Protein AF-A0A4Q3Y0D4-F1 (afdb_monomer_lite)

Radius of gyration: 13.46 Å; chains: 1; bounding box: 26×46×31 Å

Secondary structure (DSSP, 8-state):
---GGG--HHHHHHHHHHHHHHHHHTS--SSHHHHHHHHHHHT-GGGS-TT--HHHHHHHHHHT-HHHHHHHHHHHHT-TTGGGGGG-----

pLDDT: mean 83.48, std 13.57, range [42.56, 94.31]

Foldseek 3Di:
DQDPVLADPVLLVVLLVQLVVCVVVVEHDDDLLSQLLNCVLVVNPVRHDPVDDNVNSLVVLVVVDVSSNSNSVVCNVVRSVVVVVVPPPDDD

Sequence (92 aa):
MIDPSKVDPRLAAQFIARARRAEAEGFASGSTTEQIVSAFLTNRQDWLPERWTMLDALDRLHLGGPDWFHTMMAVNSRGWRQSADMHDDRPA

Structure (mmCIF, N/CA/C/O backbone):
data_AF-A0A4Q3Y0D4-F1
#
_entry.id   AF-A0A4Q3Y0D4-F1
#
loop_
_atom_site.group_PDB
_atom_site.id
_atom_site.type_symbol
_atom_site.label_atom_id
_atom_site.label_alt_id
_atom_site.label_comp_id
_atom_site.label_asym_id
_atom_site.label_entity_id
_atom_site.label_seq_id
_atom_site.pdbx_PDB_ins_code
_atom_site.Cartn_x
_atom_site.Cartn_y
_atom_site.Cartn_z
_atom_site.occupancy
_atom_site.B_iso_or_equiv
_atom_site.auth_seq_id
_atom_site.auth_comp_id
_atom_site.auth_asym_id
_atom_site.auth_atom_id
_atom_site.pdbx_PDB_model_num
ATOM 1 N N . MET A 1 1 ? -1.613 4.762 -15.966 1.00 64.56 1 MET A N 1
ATOM 2 C CA . MET A 1 1 ? -1.799 3.429 -16.583 1.00 64.56 1 MET A CA 1
ATOM 3 C C . MET A 1 1 ? -0.889 2.442 -15.865 1.00 64.56 1 MET A C 1
ATOM 5 O O . MET A 1 1 ? 0.261 2.790 -15.621 1.00 64.56 1 MET A O 1
ATOM 9 N N . ILE A 1 2 ? -1.398 1.278 -15.454 1.00 79.25 2 ILE A N 1
ATOM 10 C CA . ILE A 1 2 ? -0.576 0.217 -14.848 1.00 79.25 2 ILE A CA 1
ATOM 11 C C . ILE A 1 2 ? 0.186 -0.468 -15.985 1.00 79.25 2 ILE A C 1
ATOM 13 O O . ILE A 1 2 ? -0.442 -0.888 -16.949 1.00 79.25 2 ILE A O 1
ATOM 17 N N . ASP A 1 3 ? 1.509 -0.557 -15.883 1.00 80.25 3 ASP A N 1
ATOM 18 C CA . ASP A 1 3 ? 2.341 -1.333 -16.800 1.00 80.25 3 ASP A CA 1
ATOM 19 C C . ASP A 1 3 ? 2.392 -2.792 -16.306 1.00 80.25 3 ASP A C 1
ATOM 21 O O . ASP A 1 3 ? 2.964 -3.038 -15.240 1.00 80.25 3 ASP A O 1
ATOM 25 N N . PRO A 1 4 ? 1.788 -3.763 -17.020 1.00 81.31 4 PRO A N 1
ATOM 26 C CA . PRO A 1 4 ? 1.735 -5.155 -16.573 1.00 81.31 4 PRO A CA 1
ATOM 27 C C . PRO A 1 4 ? 3.113 -5.813 -16.464 1.00 81.31 4 PRO A C 1
ATOM 29 O O . PRO A 1 4 ? 3.272 -6.744 -15.681 1.00 81.31 4 PRO A O 1
ATOM 32 N N . SER A 1 5 ? 4.104 -5.329 -17.222 1.00 86.50 5 SER A N 1
ATOM 33 C CA . SER A 1 5 ? 5.474 -5.862 -17.190 1.00 86.50 5 SER A CA 1
ATOM 34 C C . SER A 1 5 ? 6.227 -5.506 -15.906 1.00 86.50 5 SER A C 1
ATOM 36 O O . SER A 1 5 ? 7.215 -6.155 -15.576 1.00 86.50 5 SER A O 1
ATOM 38 N N . LYS A 1 6 ? 5.718 -4.522 -15.154 1.00 84.62 6 LYS A N 1
ATOM 39 C CA . LYS A 1 6 ? 6.248 -4.059 -13.863 1.00 84.62 6 LYS A CA 1
ATOM 40 C C . LYS A 1 6 ? 5.481 -4.611 -12.660 1.00 84.62 6 LYS A C 1
ATOM 42 O O . LYS A 1 6 ? 5.677 -4.159 -11.534 1.00 84.62 6 LYS A O 1
ATOM 47 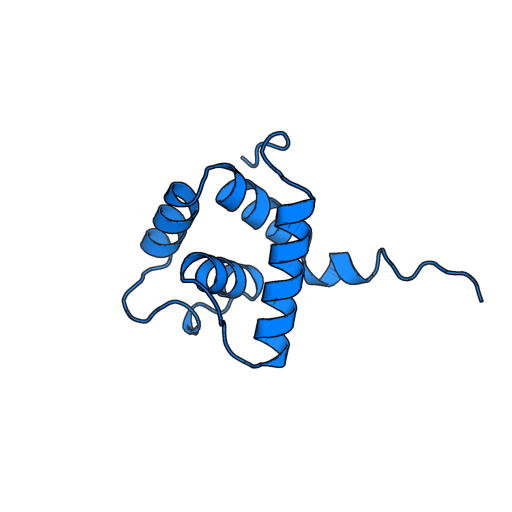N N . VAL A 1 7 ? 4.554 -5.542 -12.890 1.00 87.38 7 VAL A N 1
ATOM 48 C CA . VAL A 1 7 ? 3.813 -6.213 -11.819 1.00 87.38 7 VAL A CA 1
ATOM 49 C C . VAL A 1 7 ? 4.550 -7.492 -11.446 1.00 87.38 7 VAL A C 1
ATOM 51 O O . VAL A 1 7 ? 4.483 -8.480 -12.175 1.00 87.38 7 VAL A O 1
ATOM 54 N N . ASP A 1 8 ? 5.220 -7.487 -10.295 1.00 89.62 8 ASP A N 1
ATOM 55 C CA . ASP A 1 8 ? 5.880 -8.678 -9.754 1.00 89.62 8 ASP A CA 1
ATOM 56 C C . ASP A 1 8 ? 4.869 -9.5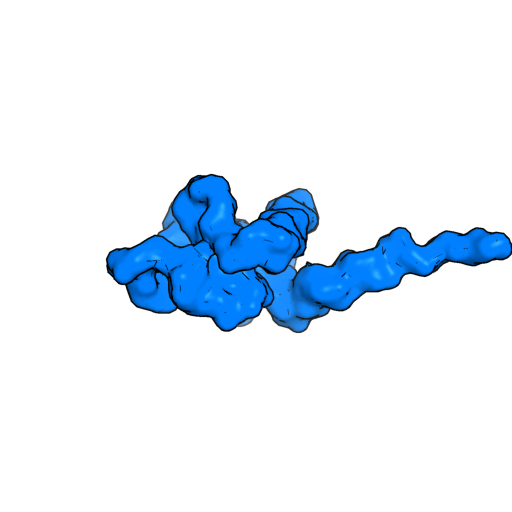08 -8.930 1.00 89.62 8 ASP A C 1
ATOM 58 O O . ASP A 1 8 ? 4.376 -9.035 -7.899 1.00 89.62 8 ASP A O 1
ATOM 62 N N . PRO A 1 9 ? 4.558 -10.761 -9.327 1.00 87.94 9 PRO A N 1
ATOM 63 C CA . PRO A 1 9 ? 3.633 -11.623 -8.592 1.00 87.94 9 PRO A CA 1
ATOM 64 C C . PRO A 1 9 ? 4.061 -11.923 -7.149 1.00 87.94 9 PRO A C 1
ATOM 66 O O . PRO A 1 9 ? 3.210 -12.049 -6.266 1.00 87.94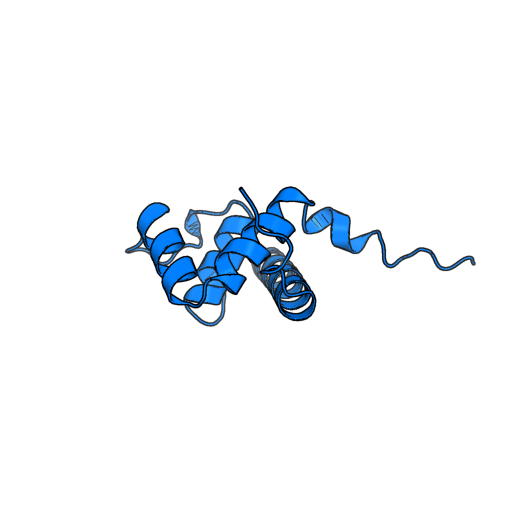 9 PRO A O 1
ATOM 69 N N . ARG A 1 10 ? 5.369 -12.032 -6.878 1.00 90.25 10 ARG A N 1
ATOM 70 C CA . ARG A 1 10 ? 5.882 -12.273 -5.521 1.00 90.25 10 ARG A CA 1
ATOM 71 C C . ARG A 1 10 ? 5.676 -11.046 -4.650 1.00 90.25 10 ARG A C 1
ATOM 73 O O . ARG A 1 10 ? 5.233 -11.174 -3.509 1.00 90.25 10 ARG A O 1
ATOM 80 N N . LEU A 1 11 ? 5.952 -9.865 -5.194 1.00 90.94 11 LEU A N 1
ATOM 81 C CA . LEU A 1 11 ? 5.710 -8.605 -4.502 1.00 90.94 11 LEU A CA 1
ATOM 82 C C . LEU A 1 11 ? 4.207 -8.380 -4.266 1.00 90.94 11 LEU A C 1
ATOM 84 O O . LEU A 1 11 ? 3.812 -7.964 -3.178 1.00 90.94 11 LEU A O 1
ATOM 88 N N . ALA A 1 12 ? 3.358 -8.752 -5.229 1.00 91.50 12 ALA A N 1
ATOM 89 C CA . ALA A 1 12 ? 1.905 -8.695 -5.090 1.00 91.50 12 ALA A CA 1
ATOM 90 C C . ALA A 1 12 ? 1.410 -9.557 -3.918 1.00 91.50 12 ALA A C 1
ATOM 92 O O . ALA A 1 12 ? 0.645 -9.081 -3.078 1.00 91.50 12 ALA A O 1
ATOM 93 N N . ALA A 1 13 ? 1.890 -10.801 -3.817 1.00 91.06 13 ALA A N 1
ATOM 94 C CA . ALA A 1 13 ? 1.557 -11.692 -2.708 1.00 91.06 13 ALA A CA 1
ATOM 95 C C . ALA A 1 13 ? 1.996 -11.114 -1.350 1.00 91.06 13 ALA A C 1
ATOM 97 O O . ALA A 1 13 ? 1.235 -11.162 -0.383 1.00 91.06 13 ALA A O 1
ATOM 98 N N . GLN A 1 14 ? 3.185 -10.504 -1.282 1.00 92.44 14 GLN A N 1
ATOM 99 C CA . GLN A 1 14 ? 3.658 -9.829 -0.068 1.00 92.44 14 GLN A CA 1
ATOM 100 C C . GLN A 1 14 ? 2.761 -8.650 0.325 1.00 92.44 14 GLN A C 1
ATOM 102 O O . GLN A 1 14 ? 2.450 -8.484 1.503 1.00 92.44 14 GLN A O 1
ATOM 107 N N . PHE A 1 15 ? 2.321 -7.838 -0.637 1.00 93.25 15 PHE A N 1
ATOM 108 C CA . PHE A 1 15 ? 1.434 -6.704 -0.373 1.00 93.25 15 PHE A CA 1
ATOM 109 C C . PHE A 1 15 ? 0.078 -7.150 0.171 1.00 93.25 15 PHE A C 1
ATOM 111 O O . PHE A 1 15 ? -0.390 -6.595 1.164 1.00 93.25 15 PHE A O 1
ATOM 118 N N . ILE A 1 16 ? -0.510 -8.195 -0.417 1.00 93.75 16 ILE A N 1
ATOM 119 C CA . ILE A 1 16 ? -1.761 -8.789 0.071 1.00 93.75 16 ILE A CA 1
ATOM 120 C C . ILE A 1 16 ? -1.582 -9.311 1.503 1.00 93.75 16 ILE A C 1
ATOM 122 O O . ILE A 1 16 ? -2.411 -9.028 2.368 1.00 93.75 16 ILE A O 1
ATOM 126 N N . ALA A 1 17 ? -0.493 -10.037 1.779 1.00 91.69 17 ALA A N 1
ATOM 127 C CA . ALA A 1 17 ? -0.218 -10.575 3.110 1.00 91.69 17 ALA A CA 1
ATOM 128 C C . ALA A 1 17 ? -0.074 -9.468 4.169 1.00 91.69 17 ALA A C 1
ATOM 130 O O . ALA A 1 17 ? -0.618 -9.588 5.267 1.00 91.69 17 ALA A O 1
ATOM 131 N N . ARG A 1 18 ? 0.607 -8.366 3.831 1.00 92.50 18 ARG A N 1
ATOM 132 C CA . ARG A 1 18 ? 0.757 -7.207 4.722 1.00 92.50 18 ARG A CA 1
ATOM 133 C C . ARG A 1 18 ? -0.565 -6.488 4.973 1.00 92.50 18 ARG A C 1
ATOM 135 O O . ARG A 1 18 ? -0.873 -6.214 6.127 1.00 92.50 18 ARG A O 1
ATOM 142 N N . ALA A 1 19 ? -1.370 -6.257 3.935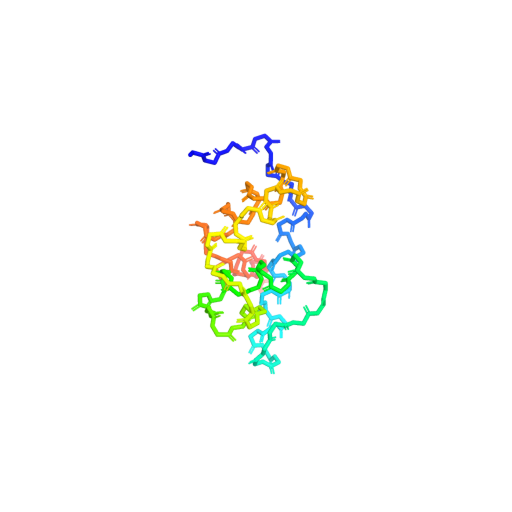 1.00 93.31 19 ALA A N 1
ATOM 143 C CA . ALA A 1 19 ? -2.685 -5.633 4.083 1.00 93.31 19 ALA A CA 1
ATOM 144 C C . ALA A 1 19 ? -3.607 -6.450 5.007 1.00 93.31 19 ALA A C 1
ATOM 146 O O . ALA A 1 19 ? -4.234 -5.883 5.900 1.00 93.31 19 ALA A O 1
ATOM 147 N N . ARG A 1 20 ? -3.617 -7.785 4.868 1.00 92.69 20 ARG A N 1
ATOM 148 C CA . ARG A 1 20 ? -4.362 -8.686 5.770 1.00 92.69 20 ARG A CA 1
ATOM 149 C C . ARG A 1 20 ? -3.869 -8.612 7.203 1.00 92.69 20 ARG A C 1
ATOM 151 O O . ARG A 1 20 ? -4.668 -8.530 8.128 1.00 92.69 20 ARG A O 1
ATOM 158 N N . ARG A 1 21 ? -2.550 -8.656 7.385 1.00 93.19 21 ARG A N 1
ATOM 159 C CA . ARG A 1 21 ? -1.947 -8.564 8.712 1.00 93.19 21 ARG A CA 1
ATOM 160 C C . ARG A 1 21 ? -2.315 -7.245 9.387 1.00 93.19 21 ARG A C 1
ATOM 162 O O . ARG A 1 21 ? -2.728 -7.264 10.537 1.00 93.19 21 ARG A O 1
ATOM 169 N N . ALA A 1 22 ? -2.235 -6.135 8.660 1.00 93.75 22 ALA A N 1
ATOM 170 C CA . ALA A 1 22 ? -2.604 -4.824 9.175 1.00 93.75 22 ALA A CA 1
ATOM 171 C C . ALA A 1 22 ? -4.099 -4.732 9.526 1.00 93.75 22 ALA A C 1
ATOM 173 O O . ALA A 1 22 ? -4.457 -4.154 10.545 1.00 93.75 22 ALA A O 1
ATOM 174 N N . GLU A 1 23 ? -4.982 -5.342 8.726 1.00 93.19 23 GLU A N 1
ATOM 175 C CA . GLU A 1 23 ? -6.415 -5.436 9.039 1.00 93.19 23 GLU A CA 1
ATOM 176 C C . GLU A 1 23 ? -6.676 -6.248 10.317 1.00 93.19 23 GLU A C 1
ATOM 178 O O . GLU A 1 23 ? -7.467 -5.820 11.154 1.00 93.19 23 GLU A O 1
ATOM 183 N N . ALA A 1 24 ? -5.964 -7.363 10.508 1.00 92.94 24 ALA A N 1
ATOM 184 C CA . ALA A 1 24 ? -6.063 -8.181 11.716 1.00 92.94 24 ALA A CA 1
ATOM 185 C C . ALA A 1 24 ? -5.482 -7.490 12.965 1.00 92.94 24 ALA A C 1
ATOM 187 O O . ALA A 1 24 ? -6.021 -7.644 14.057 1.00 92.94 24 ALA A O 1
ATOM 188 N N . GLU A 1 25 ? -4.388 -6.739 12.813 1.00 93.81 25 GLU A N 1
ATOM 189 C CA . GLU A 1 25 ? -3.726 -6.009 13.905 1.00 93.81 25 GLU A CA 1
ATOM 190 C C . GLU A 1 25 ? -4.413 -4.666 14.224 1.00 93.81 25 GLU A C 1
ATOM 192 O O . GLU A 1 25 ? -4.281 -4.150 15.331 1.00 93.81 25 GLU A O 1
ATOM 197 N N . GLY A 1 26 ? -5.163 -4.097 13.275 1.00 94.31 26 GLY A N 1
ATOM 198 C CA . GLY A 1 26 ? -5.822 -2.794 13.398 1.00 94.31 26 GLY A CA 1
ATOM 199 C C . GLY A 1 26 ? -4.921 -1.586 13.109 1.00 94.31 26 GLY A C 1
ATOM 200 O O . GLY A 1 26 ? -5.363 -0.450 13.292 1.00 94.31 26 GLY A O 1
ATOM 201 N N . PHE A 1 27 ? -3.685 -1.808 12.654 1.00 92.88 27 PHE A N 1
ATOM 202 C CA . PHE A 1 27 ? -2.726 -0.773 12.260 1.00 92.88 27 PHE A CA 1
ATOM 203 C C . PHE A 1 27 ? -1.707 -1.322 11.253 1.00 92.88 27 PHE A C 1
ATOM 205 O O . PHE A 1 27 ? -1.492 -2.529 11.157 1.00 92.88 27 PHE A O 1
ATOM 212 N N . ALA A 1 28 ? -1.045 -0.436 10.506 1.00 92.81 28 ALA A N 1
ATOM 213 C CA . ALA A 1 28 ? 0.030 -0.826 9.599 1.00 92.81 28 ALA A CA 1
ATOM 214 C C . ALA A 1 28 ? 1.380 -0.934 10.333 1.00 92.81 28 ALA A C 1
ATOM 216 O O . ALA A 1 28 ? 1.795 -0.010 11.030 1.00 92.81 28 ALA A O 1
ATOM 217 N N . SER A 1 29 ? 2.094 -2.046 10.143 1.00 87.94 29 SER A N 1
ATOM 218 C CA . SER A 1 29 ? 3.389 -2.330 10.774 1.00 87.94 29 SER A CA 1
ATOM 219 C C . SER A 1 29 ? 4.474 -2.657 9.735 1.00 87.94 29 SER A C 1
ATOM 221 O O . SER A 1 29 ? 4.179 -2.912 8.566 1.00 87.94 29 SER A O 1
ATOM 223 N N . GLY A 1 30 ? 5.748 -2.612 10.144 1.00 89.25 30 GLY A N 1
ATOM 224 C CA . GLY A 1 30 ? 6.897 -2.910 9.276 1.00 89.25 30 GLY A CA 1
ATOM 225 C C . GLY A 1 30 ? 7.668 -1.673 8.809 1.00 89.25 30 GLY A C 1
ATOM 226 O O . GLY A 1 30 ? 7.660 -0.636 9.474 1.00 89.25 30 GLY A O 1
ATOM 227 N N . SER A 1 31 ? 8.375 -1.786 7.684 1.00 89.62 31 SER A N 1
ATOM 228 C CA . SER A 1 31 ? 9.110 -0.668 7.091 1.00 89.62 31 SER A CA 1
ATOM 229 C C . SER A 1 31 ? 8.161 0.408 6.573 1.00 89.62 31 SER A C 1
ATOM 231 O O . SER A 1 31 ? 6.981 0.180 6.315 1.00 89.62 31 SER A O 1
ATOM 233 N N . THR A 1 32 ? 8.684 1.606 6.364 1.00 89.56 32 THR A N 1
ATOM 234 C CA . THR A 1 32 ? 7.860 2.733 5.952 1.00 89.56 32 THR A CA 1
ATOM 235 C C . THR A 1 32 ? 7.114 2.491 4.630 1.00 89.56 32 THR A C 1
ATOM 237 O O . THR A 1 32 ? 5.940 2.829 4.516 1.00 89.56 32 THR A O 1
ATOM 240 N N . THR A 1 33 ? 7.746 1.848 3.647 1.00 89.56 33 THR A N 1
ATOM 241 C CA . THR A 1 33 ? 7.085 1.497 2.379 1.00 89.56 33 THR A CA 1
ATOM 242 C C . THR A 1 33 ? 5.981 0.457 2.589 1.00 89.56 33 THR A C 1
ATOM 244 O O . THR A 1 33 ? 4.939 0.513 1.947 1.00 89.56 33 THR A O 1
ATOM 247 N N . GLU A 1 34 ? 6.175 -0.476 3.521 1.00 90.12 34 GLU A N 1
ATOM 248 C CA . GLU A 1 34 ? 5.190 -1.509 3.868 1.00 90.12 34 GLU A CA 1
ATOM 249 C C . GLU A 1 34 ? 3.952 -0.916 4.535 1.00 90.12 34 GLU A C 1
ATOM 251 O O . GLU A 1 34 ? 2.826 -1.307 4.214 1.00 90.12 34 GLU A O 1
ATOM 256 N N . GLN A 1 35 ? 4.166 0.061 5.416 1.00 91.94 35 GLN A N 1
ATOM 257 C CA . GLN A 1 35 ? 3.092 0.802 6.064 1.00 91.94 35 GLN A CA 1
ATOM 258 C C . GLN A 1 35 ? 2.268 1.575 5.034 1.00 91.94 35 GLN A C 1
ATOM 260 O O . GLN A 1 35 ? 1.044 1.461 5.026 1.00 91.94 35 GLN A O 1
ATOM 265 N N . ILE A 1 36 ? 2.936 2.267 4.101 1.00 92.56 36 ILE A N 1
ATOM 266 C CA . ILE A 1 36 ? 2.274 2.959 2.991 1.00 92.56 36 ILE A CA 1
ATOM 267 C C . ILE A 1 36 ? 1.415 1.993 2.161 1.00 92.56 36 ILE A C 1
ATOM 269 O O . ILE A 1 36 ? 0.243 2.272 1.918 1.00 92.56 36 ILE A O 1
ATOM 273 N N . VAL A 1 37 ? 1.981 0.862 1.716 1.00 93.44 37 VAL A N 1
ATOM 274 C CA . VAL A 1 37 ? 1.240 -0.131 0.915 1.00 93.44 37 VAL A CA 1
ATOM 275 C C . VAL A 1 37 ? -0.008 -0.588 1.657 1.00 93.44 37 VAL A C 1
ATOM 277 O O . VAL A 1 37 ? -1.090 -0.618 1.078 1.00 93.44 37 VAL A O 1
ATOM 280 N N . SER A 1 38 ? 0.143 -0.935 2.934 1.00 93.81 38 SER A N 1
ATOM 281 C CA . SER A 1 38 ? -0.959 -1.446 3.745 1.00 93.81 38 SER A CA 1
ATOM 282 C C . SER A 1 38 ? -2.055 -0.395 3.892 1.00 93.81 38 SER A C 1
ATOM 284 O O . SER A 1 38 ? -3.208 -0.706 3.621 1.00 93.81 38 SER A O 1
ATOM 286 N N . ALA A 1 39 ? -1.693 0.852 4.212 1.00 93.38 39 ALA A N 1
ATOM 287 C CA . ALA A 1 39 ? -2.619 1.979 4.313 1.00 93.38 39 ALA A CA 1
ATOM 288 C C . ALA A 1 39 ? -3.397 2.227 3.008 1.00 93.38 39 ALA A C 1
ATOM 290 O O . ALA A 1 39 ? -4.614 2.413 3.039 1.00 93.38 39 ALA A O 1
ATOM 291 N N . PHE A 1 40 ? -2.725 2.186 1.850 1.00 92.50 40 PHE A N 1
ATOM 292 C CA . PHE A 1 40 ? -3.389 2.362 0.554 1.00 92.50 40 PHE A CA 1
ATOM 293 C C . PHE A 1 40 ? -4.327 1.206 0.212 1.00 92.50 40 PHE A C 1
ATOM 295 O O . PHE A 1 40 ? -5.455 1.449 -0.209 1.00 92.50 40 PHE A O 1
ATOM 302 N N . LEU A 1 41 ? -3.894 -0.042 0.409 1.00 93.25 41 LEU A N 1
ATOM 303 C CA . LEU A 1 41 ? -4.725 -1.208 0.106 1.00 93.25 41 LEU A CA 1
ATOM 304 C C . LEU A 1 41 ? -5.944 -1.291 1.032 1.00 93.25 41 LEU A C 1
ATOM 306 O O . LEU A 1 41 ? -7.041 -1.608 0.577 1.00 93.25 41 LEU A O 1
ATOM 310 N N . THR A 1 42 ? -5.800 -0.966 2.316 1.00 91.69 42 THR A N 1
ATOM 311 C CA . THR A 1 42 ? -6.921 -0.987 3.269 1.00 91.69 42 THR A CA 1
ATOM 312 C C . THR A 1 42 ? -7.772 0.283 3.234 1.00 91.69 42 THR A C 1
ATOM 314 O O . THR A 1 42 ? -8.814 0.319 3.889 1.00 91.69 42 THR A O 1
ATOM 317 N N . ASN A 1 43 ? -7.381 1.293 2.447 1.00 90.12 43 ASN A N 1
ATOM 318 C CA . ASN A 1 43 ? -7.994 2.622 2.401 1.00 90.12 43 ASN A CA 1
ATOM 319 C C . ASN A 1 43 ? -8.028 3.318 3.782 1.00 90.12 43 ASN A C 1
ATOM 321 O O . ASN A 1 43 ? -9.006 3.971 4.144 1.00 90.12 43 ASN A O 1
ATOM 325 N N . ARG A 1 44 ? -6.956 3.153 4.569 1.00 92.06 44 ARG A N 1
ATOM 326 C CA . ARG A 1 44 ? -6.779 3.705 5.924 1.00 92.06 44 ARG A CA 1
ATOM 327 C C . ARG A 1 44 ? -5.664 4.740 5.935 1.00 92.06 44 ARG A C 1
ATOM 329 O O . ARG A 1 44 ? -4.521 4.446 6.270 1.00 92.06 44 ARG A O 1
ATOM 336 N N . GLN A 1 45 ? -5.995 5.968 5.540 1.00 88.56 45 GLN A N 1
ATOM 337 C CA . GLN A 1 45 ? -5.031 7.079 5.526 1.00 88.56 45 GLN A CA 1
ATOM 338 C C . GLN A 1 45 ? -4.499 7.410 6.925 1.00 88.56 45 GLN A C 1
ATOM 340 O O . GLN A 1 45 ? -3.368 7.859 7.054 1.00 88.56 45 GLN A O 1
ATOM 345 N N . ASP A 1 46 ? -5.283 7.131 7.965 1.00 90.12 46 ASP A N 1
ATOM 346 C CA . ASP A 1 46 ? -4.889 7.253 9.369 1.00 90.12 46 ASP A CA 1
ATOM 347 C C . ASP A 1 46 ? -3.752 6.300 9.771 1.00 90.12 46 ASP A C 1
ATOM 349 O O . ASP A 1 46 ? -3.158 6.469 10.830 1.00 90.12 46 ASP A O 1
ATOM 353 N N . TRP A 1 47 ? -3.425 5.308 8.936 1.00 91.75 47 TRP A N 1
ATOM 354 C CA . TRP A 1 47 ? -2.282 4.414 9.13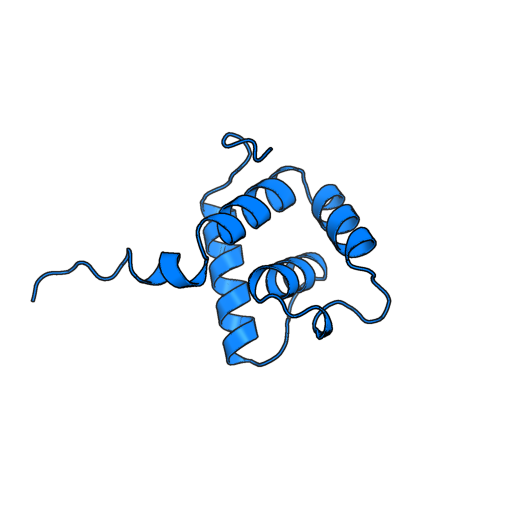7 1.00 91.75 47 TRP A CA 1
ATOM 355 C C . TRP A 1 47 ? -1.011 4.881 8.426 1.00 91.75 47 TRP A C 1
ATOM 357 O O . TRP A 1 47 ? 0.029 4.227 8.536 1.00 91.75 47 TRP A O 1
ATOM 367 N N . LEU A 1 48 ? -1.074 5.983 7.673 1.00 90.62 48 LEU A N 1
ATOM 368 C CA . LEU A 1 48 ? 0.130 6.605 7.142 1.00 90.62 48 LEU A CA 1
ATOM 369 C C . LEU A 1 48 ? 0.955 7.200 8.295 1.00 90.62 48 LEU A C 1
ATOM 371 O O . LEU A 1 48 ? 0.392 7.664 9.286 1.00 90.62 48 LEU A O 1
ATOM 375 N N . PRO A 1 49 ? 2.293 7.237 8.174 1.00 83.00 49 PRO A N 1
ATOM 376 C CA . PRO A 1 49 ? 3.128 7.960 9.125 1.00 83.00 49 PRO A CA 1
ATOM 377 C C . PRO A 1 49 ? 2.663 9.419 9.268 1.00 83.00 49 PRO A C 1
ATOM 379 O O . PRO A 1 49 ? 2.484 10.093 8.258 1.00 83.00 49 PRO A O 1
ATOM 382 N N . GLU A 1 50 ? 2.536 9.924 10.502 1.00 77.44 50 GLU A N 1
ATOM 383 C CA . GLU A 1 50 ? 1.873 11.206 10.848 1.00 77.44 50 GLU A CA 1
ATOM 384 C C . GLU A 1 50 ? 2.312 12.435 10.032 1.00 77.44 50 GLU A C 1
ATOM 386 O O . GLU A 1 50 ? 1.573 13.405 9.896 1.00 77.44 50 GLU A O 1
ATOM 391 N N . ARG A 1 51 ? 3.526 12.414 9.482 1.00 77.31 51 ARG A N 1
ATOM 392 C CA . ARG A 1 51 ? 4.109 13.522 8.716 1.00 77.31 51 ARG A CA 1
ATOM 393 C C . ARG A 1 51 ? 3.813 13.483 7.215 1.00 77.31 51 ARG A C 1
ATOM 395 O O . ARG A 1 51 ? 4.336 14.333 6.502 1.00 77.31 51 ARG A O 1
ATOM 402 N N . TRP A 1 52 ? 3.087 12.486 6.713 1.00 84.50 52 TRP A N 1
ATOM 403 C CA . TRP A 1 52 ? 2.974 12.242 5.274 1.00 84.50 52 TRP A CA 1
ATOM 404 C C . TRP A 1 52 ? 1.578 12.479 4.730 1.00 84.50 52 TRP A C 1
ATOM 406 O O . TRP A 1 52 ? 0.598 11.887 5.176 1.00 84.50 52 TRP A O 1
ATOM 416 N N . THR A 1 53 ? 1.514 13.304 3.688 1.00 88.00 53 THR A N 1
ATOM 417 C CA . THR A 1 53 ? 0.337 13.381 2.830 1.00 88.00 53 THR A CA 1
ATOM 418 C C . THR A 1 53 ? 0.246 12.135 1.946 1.00 88.00 53 THR A C 1
ATOM 420 O O . THR A 1 53 ? 1.217 11.394 1.763 1.00 88.00 53 THR A O 1
ATOM 423 N N . MET A 1 54 ? -0.919 11.910 1.330 1.00 84.94 54 MET A N 1
ATOM 424 C CA . MET A 1 54 ? -1.058 10.855 0.319 1.00 84.94 54 MET A CA 1
ATOM 425 C C . MET A 1 54 ? -0.064 11.021 -0.839 1.00 84.94 54 MET A C 1
ATOM 427 O O . MET A 1 54 ? 0.426 10.021 -1.356 1.00 84.94 54 MET A O 1
ATOM 431 N N . LEU A 1 55 ? 0.248 12.260 -1.237 1.00 87.62 55 LEU A N 1
ATOM 432 C CA . LEU A 1 55 ? 1.211 12.525 -2.309 1.00 87.62 55 LEU A CA 1
ATOM 433 C C . LEU A 1 55 ? 2.629 12.131 -1.885 1.00 87.62 55 LEU A C 1
ATOM 435 O O . LEU A 1 55 ? 3.277 11.379 -2.607 1.00 87.62 55 LEU A O 1
ATOM 439 N N . ASP A 1 56 ? 3.058 12.511 -0.677 1.00 90.19 56 ASP A N 1
ATOM 440 C CA . ASP A 1 56 ? 4.379 12.129 -0.148 1.00 90.19 56 ASP A CA 1
ATOM 441 C C . ASP A 1 56 ? 4.542 10.603 -0.077 1.00 90.19 56 ASP A C 1
ATOM 443 O O . ASP A 1 56 ? 5.598 10.045 -0.388 1.00 90.19 56 ASP A O 1
ATOM 447 N N . ALA A 1 57 ? 3.474 9.907 0.319 1.00 89.88 57 ALA A N 1
ATOM 448 C CA . ALA A 1 57 ? 3.450 8.455 0.403 1.00 89.88 57 ALA A CA 1
ATOM 449 C C . ALA A 1 57 ? 3.564 7.789 -0.984 1.00 89.88 57 ALA A C 1
ATOM 451 O O . ALA A 1 57 ? 4.272 6.787 -1.132 1.00 89.88 57 ALA A O 1
ATOM 452 N N . LEU A 1 58 ? 2.911 8.350 -2.008 1.00 86.56 58 LEU A N 1
ATOM 453 C CA . LEU A 1 58 ? 3.012 7.880 -3.395 1.00 86.56 58 LEU A CA 1
ATOM 454 C C . LEU A 1 58 ? 4.404 8.127 -3.982 1.00 86.56 58 LEU A C 1
ATOM 456 O O . LEU A 1 58 ? 4.978 7.214 -4.581 1.00 86.56 58 LEU A O 1
ATOM 460 N N . ASP A 1 59 ? 4.976 9.308 -3.754 1.00 88.00 59 ASP A N 1
ATOM 461 C CA . ASP A 1 59 ? 6.334 9.635 -4.194 1.00 88.00 59 ASP A CA 1
ATOM 462 C C . ASP A 1 59 ? 7.352 8.696 -3.547 1.00 88.00 59 ASP A C 1
ATOM 464 O O . ASP A 1 59 ? 8.255 8.172 -4.207 1.00 88.00 59 ASP A O 1
ATOM 468 N N . ARG A 1 60 ? 7.173 8.383 -2.259 1.00 86.94 60 ARG A N 1
ATOM 469 C CA . ARG A 1 60 ? 8.039 7.427 -1.571 1.00 86.94 60 ARG A CA 1
ATOM 470 C C . ARG A 1 60 ? 7.919 6.015 -2.133 1.00 86.94 60 ARG A C 1
ATOM 472 O O . ARG A 1 60 ? 8.943 5.347 -2.282 1.00 86.94 60 ARG A O 1
ATOM 479 N N . LEU A 1 61 ? 6.705 5.558 -2.438 1.00 85.50 61 LEU A N 1
ATOM 480 C CA . LEU A 1 61 ? 6.485 4.272 -3.103 1.00 85.50 61 LEU A CA 1
ATOM 481 C C . LEU A 1 61 ? 7.200 4.213 -4.452 1.00 85.50 61 LEU A C 1
ATOM 483 O O . LEU A 1 61 ? 7.815 3.199 -4.770 1.00 85.50 61 LEU A O 1
ATOM 487 N N . HIS A 1 62 ? 7.153 5.307 -5.210 1.00 83.81 62 HIS A N 1
ATOM 488 C CA . HIS A 1 62 ? 7.831 5.413 -6.495 1.00 83.81 62 HIS A CA 1
ATOM 489 C C . HIS A 1 62 ? 9.360 5.338 -6.348 1.00 83.81 62 HIS A C 1
ATOM 491 O O . HIS A 1 62 ? 10.020 4.613 -7.091 1.00 83.81 62 HIS A O 1
ATOM 497 N N . LEU A 1 63 ? 9.922 6.009 -5.334 1.00 81.19 63 LEU A N 1
ATOM 498 C CA . LEU A 1 63 ? 11.352 5.944 -4.999 1.00 81.19 63 LEU A CA 1
ATOM 499 C C . LEU A 1 63 ? 11.798 4.567 -4.481 1.00 81.19 63 LEU A C 1
ATOM 501 O O . LEU A 1 63 ? 12.965 4.212 -4.628 1.00 81.19 63 LEU A O 1
ATOM 505 N N . GLY A 1 64 ? 10.892 3.793 -3.873 1.00 69.56 64 GLY A N 1
ATOM 506 C CA . GLY A 1 64 ? 11.142 2.414 -3.431 1.00 69.56 64 GLY A CA 1
ATOM 507 C C . GLY A 1 64 ? 11.341 1.415 -4.577 1.00 69.56 64 GLY A C 1
ATOM 508 O O . GLY A 1 64 ? 11.776 0.290 -4.337 1.00 69.56 64 GLY A O 1
ATOM 509 N N . GLY A 1 65 ? 11.052 1.837 -5.810 1.00 75.94 65 GLY A N 1
ATOM 510 C CA . GLY A 1 65 ? 11.233 1.083 -7.041 1.00 75.94 65 GLY A CA 1
ATOM 511 C C . GLY A 1 65 ? 9.977 1.166 -7.913 1.00 75.94 65 GLY A C 1
ATOM 512 O O . GLY A 1 65 ? 8.864 1.079 -7.384 1.00 75.94 65 GLY A O 1
ATOM 513 N N . PRO A 1 66 ? 10.114 1.288 -9.247 1.00 68.81 66 PRO A N 1
ATOM 514 C CA . PRO A 1 66 ? 8.964 1.407 -10.146 1.00 68.81 66 PRO A CA 1
ATOM 515 C C . PRO A 1 66 ? 7.979 0.235 -9.990 1.00 68.81 66 PRO A C 1
ATOM 517 O O . PRO A 1 66 ? 6.765 0.435 -10.066 1.00 68.81 66 PRO A O 1
ATOM 520 N N . ASP A 1 67 ? 8.481 -0.960 -9.676 1.00 83.19 67 ASP A N 1
ATOM 521 C CA . ASP A 1 67 ? 7.671 -2.171 -9.527 1.00 83.19 67 ASP A CA 1
ATOM 522 C C . ASP A 1 67 ? 6.757 -2.127 -8.296 1.00 83.19 67 ASP A C 1
ATOM 524 O O . ASP A 1 67 ? 5.663 -2.687 -8.328 1.00 83.19 67 ASP A O 1
ATOM 528 N N . TRP A 1 68 ? 7.127 -1.410 -7.227 1.00 88.88 68 TRP A N 1
ATOM 529 C CA . TRP A 1 68 ? 6.295 -1.292 -6.022 1.00 88.88 68 TRP A CA 1
ATOM 530 C C . TRP A 1 68 ? 5.012 -0.523 -6.301 1.00 88.88 68 TRP A C 1
ATOM 532 O O . TRP A 1 68 ? 3.925 -0.982 -5.953 1.00 88.88 68 TRP A O 1
ATOM 542 N N . PHE A 1 69 ? 5.125 0.627 -6.964 1.00 88.31 69 PHE A N 1
ATOM 543 C CA . PHE A 1 69 ? 3.965 1.432 -7.325 1.00 88.31 69 PHE A CA 1
ATOM 544 C C . PHE A 1 69 ? 3.040 0.671 -8.284 1.00 88.31 69 PHE A C 1
ATOM 546 O O . PHE A 1 69 ? 1.841 0.546 -8.023 1.00 88.31 69 PHE A O 1
ATOM 553 N N . HIS A 1 70 ? 3.592 0.115 -9.368 1.00 88.81 70 HIS A N 1
ATOM 554 C CA . HIS A 1 70 ? 2.800 -0.615 -10.359 1.00 88.81 70 HIS A CA 1
ATOM 555 C C . HIS A 1 70 ? 2.135 -1.861 -9.764 1.00 88.81 70 HIS A C 1
ATOM 557 O O . HIS A 1 70 ? 0.948 -2.094 -10.005 1.00 88.81 70 HIS A O 1
ATOM 563 N N . THR A 1 71 ? 2.858 -2.611 -8.932 1.00 89.06 71 THR A N 1
ATOM 564 C CA . THR A 1 71 ? 2.325 -3.793 -8.250 1.00 89.06 71 THR A CA 1
ATOM 565 C C . THR A 1 71 ? 1.249 -3.425 -7.228 1.00 89.06 71 THR A C 1
ATOM 567 O O . THR A 1 71 ? 0.204 -4.069 -7.204 1.00 89.06 71 THR A O 1
ATOM 570 N N . MET A 1 72 ? 1.434 -2.369 -6.426 1.00 91.94 72 MET A N 1
ATOM 571 C CA . MET A 1 72 ? 0.427 -1.917 -5.454 1.00 91.94 72 MET A CA 1
ATOM 572 C C . MET A 1 72 ? -0.869 -1.509 -6.161 1.00 91.94 72 MET A C 1
ATOM 574 O O . MET A 1 72 ? -1.943 -1.982 -5.793 1.00 91.94 72 MET A O 1
ATOM 578 N N . MET A 1 73 ? -0.769 -0.723 -7.237 1.00 90.56 73 MET A N 1
ATOM 579 C CA . MET A 1 73 ? -1.931 -0.324 -8.036 1.00 90.56 73 MET A CA 1
ATOM 580 C C . MET A 1 73 ? -2.641 -1.527 -8.673 1.00 90.56 73 MET A C 1
ATOM 582 O O . MET A 1 73 ? -3.871 -1.546 -8.732 1.00 90.56 73 MET A O 1
ATOM 586 N N . ALA A 1 74 ? -1.891 -2.537 -9.128 1.00 91.00 74 ALA A N 1
ATOM 587 C CA . ALA A 1 74 ? -2.451 -3.776 -9.671 1.00 91.00 74 ALA A CA 1
ATOM 588 C C . ALA A 1 74 ? -3.166 -4.623 -8.608 1.00 91.00 74 ALA A C 1
ATOM 590 O O . ALA A 1 74 ? -4.216 -5.200 -8.883 1.00 91.00 74 ALA A O 1
ATOM 591 N N . VAL A 1 75 ? -2.619 -4.694 -7.393 1.00 91.12 75 VAL A N 1
ATOM 592 C CA . VAL A 1 75 ? -3.243 -5.388 -6.258 1.00 91.12 75 VAL A CA 1
ATOM 593 C C . VAL A 1 75 ? -4.510 -4.663 -5.805 1.00 91.12 75 VAL A C 1
ATOM 595 O O . VAL A 1 75 ? -5.527 -5.307 -5.549 1.00 91.12 75 VAL A O 1
ATOM 598 N N . ASN A 1 76 ? -4.478 -3.330 -5.751 1.00 90.06 76 ASN A N 1
ATOM 599 C CA . ASN A 1 76 ? -5.635 -2.527 -5.376 1.00 90.06 76 ASN A CA 1
ATOM 600 C C . ASN A 1 76 ? -6.784 -2.682 -6.385 1.00 90.06 76 ASN A C 1
ATOM 602 O O . ASN A 1 76 ? -7.915 -2.965 -5.999 1.00 90.06 76 ASN A O 1
ATOM 606 N N . SER A 1 77 ? -6.490 -2.561 -7.686 1.00 88.81 77 SER A N 1
ATOM 607 C CA . SER A 1 77 ? -7.510 -2.607 -8.745 1.00 88.81 77 SER A CA 1
ATOM 608 C C . SER A 1 77 ? -8.192 -3.966 -8.889 1.00 88.81 77 SER A C 1
ATOM 610 O O . SER A 1 77 ? -9.360 -4.022 -9.262 1.00 88.81 77 SER A O 1
ATOM 612 N N . ARG A 1 78 ? -7.485 -5.056 -8.573 1.00 85.75 78 ARG A N 1
ATOM 613 C CA . ARG A 1 78 ? -8.029 -6.422 -8.579 1.00 85.75 78 ARG A CA 1
ATOM 614 C C . ARG A 1 78 ? -8.791 -6.779 -7.304 1.00 85.75 78 ARG A C 1
ATOM 616 O O . ARG A 1 78 ? -9.334 -7.871 -7.227 1.00 85.75 78 ARG A O 1
ATOM 623 N N . GLY A 1 79 ? -8.814 -5.892 -6.310 1.00 82.31 79 GLY A N 1
ATOM 624 C CA . GLY A 1 79 ? -9.401 -6.174 -5.008 1.00 82.31 79 GLY A CA 1
ATOM 625 C C . GLY A 1 79 ? -8.588 -7.217 -4.244 1.00 82.31 79 GLY A C 1
ATOM 626 O O . GLY A 1 79 ? -8.858 -8.410 -4.301 1.00 82.31 79 GLY A O 1
ATOM 627 N N . TRP A 1 80 ? -7.624 -6.771 -3.439 1.00 86.06 80 TRP A N 1
ATOM 628 C CA . TRP A 1 80 ? -6.776 -7.655 -2.622 1.00 86.06 80 TRP A CA 1
ATOM 629 C C . TRP A 1 80 ? -7.546 -8.576 -1.655 1.00 86.06 80 TRP A C 1
ATOM 631 O O . TRP A 1 80 ? -7.017 -9.614 -1.247 1.00 86.06 80 TRP A O 1
ATOM 641 N N . ARG A 1 81 ? -8.789 -8.210 -1.307 1.00 77.44 81 ARG A N 1
ATOM 642 C CA . ARG A 1 81 ? -9.722 -9.053 -0.544 1.00 77.44 81 ARG A CA 1
ATOM 643 C C . ARG A 1 81 ? -10.275 -10.216 -1.378 1.00 77.44 81 ARG A C 1
ATOM 645 O O . ARG A 1 81 ? -10.378 -11.314 -0.857 1.00 77.44 81 ARG A O 1
ATOM 652 N N . GLN A 1 82 ? -10.534 -10.001 -2.669 1.00 64.31 82 GLN A N 1
ATOM 653 C CA . GLN A 1 82 ? -11.028 -11.026 -3.603 1.00 64.31 82 GLN A CA 1
ATOM 654 C C . GLN A 1 82 ? -9.929 -12.008 -4.023 1.00 64.31 82 GLN A C 1
ATOM 656 O O . GLN A 1 82 ? -10.195 -13.178 -4.278 1.00 64.31 82 GLN A O 1
ATOM 661 N N . SER A 1 83 ? -8.665 -11.576 -4.018 1.00 54.75 83 SER A N 1
ATOM 662 C CA . SER A 1 83 ? -7.516 -12.446 -4.305 1.00 54.75 83 SER A CA 1
ATOM 663 C C . SER A 1 83 ? -7.345 -13.617 -3.315 1.00 54.75 83 SER A C 1
ATOM 665 O O . SER A 1 83 ? -6.490 -14.469 -3.537 1.00 54.75 83 SER A O 1
ATOM 667 N N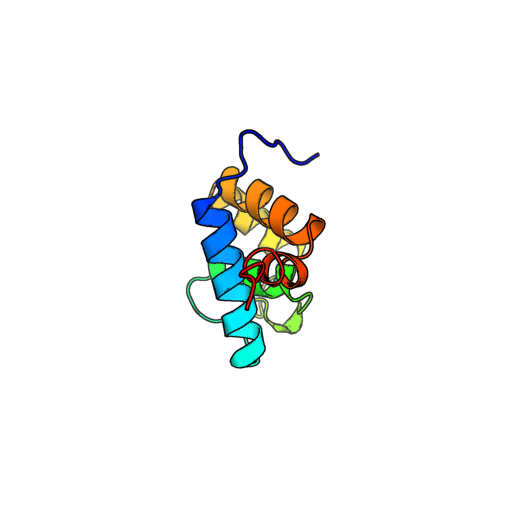 . ALA A 1 84 ? -8.100 -13.651 -2.206 1.00 51.59 84 ALA A N 1
ATOM 668 C CA . ALA A 1 84 ? -8.159 -14.777 -1.267 1.00 51.59 84 ALA A CA 1
ATOM 669 C C . ALA A 1 84 ? -8.990 -15.951 -1.789 1.00 51.59 84 ALA A C 1
ATOM 671 O O . ALA A 1 84 ? -8.607 -17.101 -1.592 1.00 51.59 84 ALA A O 1
ATOM 672 N N . ASP A 1 85 ? -10.091 -15.639 -2.467 1.00 46.88 85 ASP A N 1
ATOM 673 C CA . ASP A 1 85 ? -11.136 -16.610 -2.790 1.00 46.88 85 ASP A CA 1
ATOM 674 C C . ASP A 1 85 ? -10.770 -17.459 -4.016 1.00 46.88 85 ASP A C 1
ATOM 676 O O . ASP A 1 85 ? -11.331 -18.522 -4.239 1.00 46.88 85 ASP A O 1
ATOM 680 N N . MET A 1 86 ? -9.748 -17.056 -4.777 1.00 47.94 86 MET A N 1
ATOM 681 C CA . MET A 1 86 ? -9.195 -17.841 -5.889 1.00 47.94 86 MET A CA 1
ATOM 682 C C . MET A 1 86 ? -8.280 -19.005 -5.452 1.00 47.94 86 MET A C 1
ATOM 684 O O . MET A 1 86 ? -7.687 -19.670 -6.304 1.00 47.94 86 MET A O 1
ATOM 688 N N . HIS A 1 87 ? -8.099 -19.243 -4.149 1.00 42.56 87 HIS A N 1
ATOM 689 C CA . HIS A 1 87 ? -7.293 -20.360 -3.634 1.00 42.56 87 HIS A CA 1
ATOM 690 C C . HIS A 1 87 ? -8.089 -21.405 -2.843 1.00 42.56 87 HIS A C 1
ATOM 692 O O . HIS A 1 87 ? -7.475 -22.265 -2.211 1.00 42.56 87 HIS A O 1
ATOM 698 N N . ASP A 1 88 ? -9.422 -21.373 -2.928 1.00 44.53 88 ASP A N 1
ATOM 699 C CA . ASP A 1 88 ? -10.302 -22.349 -2.272 1.00 44.53 88 ASP A CA 1
ATOM 700 C C . ASP A 1 88 ? -11.249 -23.073 -3.249 1.00 44.53 88 ASP A C 1
ATOM 702 O O . ASP A 1 88 ? -12.388 -23.382 -2.926 1.00 44.53 88 ASP A O 1
ATOM 706 N N . ASP A 1 89 ? -10.757 -23.394 -4.452 1.00 46.22 89 ASP A N 1
ATOM 707 C CA . ASP A 1 89 ? -11.376 -24.396 -5.333 1.00 46.22 89 ASP A CA 1
ATOM 708 C C . ASP A 1 89 ? -10.680 -25.754 -5.135 1.00 46.22 89 ASP A C 1
ATOM 710 O O . ASP A 1 89 ? -9.923 -26.238 -5.982 1.00 46.22 89 ASP A O 1
ATOM 714 N N . ARG A 1 90 ? -10.911 -26.387 -3.979 1.00 47.66 90 ARG A N 1
ATOM 715 C CA . ARG A 1 90 ? -10.686 -27.832 -3.826 1.00 47.66 90 ARG A CA 1
ATOM 716 C C . ARG A 1 90 ? -12.036 -28.528 -3.660 1.00 47.66 90 ARG A C 1
ATOM 718 O O . ARG A 1 90 ? -12.748 -28.204 -2.712 1.00 47.66 90 ARG A O 1
ATOM 725 N N . PRO A 1 91 ? -12.403 -29.471 -4.547 1.00 49.75 91 PRO A N 1
ATOM 726 C CA . PRO A 1 91 ? -13.627 -30.237 -4.372 1.00 49.75 91 PRO A CA 1
ATOM 727 C C . PRO A 1 91 ? -13.503 -31.131 -3.132 1.00 49.75 91 PRO A C 1
ATOM 729 O O . PRO A 1 91 ? -12.440 -31.709 -2.882 1.00 49.75 91 PRO A O 1
ATOM 732 N N . ALA A 1 92 ? -14.594 -31.182 -2.366 1.00 58.25 92 ALA A N 1
ATOM 733 C CA . ALA A 1 92 ? -14.810 -32.096 -1.246 1.00 58.25 92 ALA A CA 1
ATOM 734 C C . ALA A 1 92 ? -14.882 -33.563 -1.697 1.00 58.25 92 ALA A C 1
ATOM 736 O O . ALA A 1 92 ? -15.298 -33.809 -2.854 1.00 58.25 92 ALA A O 1
#